Protein AF-A0A4S2GPA4-F1 (afdb_monomer_lite)

pLDDT: mean 85.57, std 10.08, range [42.47, 92.38]

Secondary structure (DSSP, 8-state):
--GGGSHHHHHHHHHHH-HHHHH-HHHHHHHHHHHHSTTGGGS-HHHHHHHTTTTTPPPHHHHHHHHT-

Radius of gyration: 11.16 Å; chains: 1; bounding box: 22×27×26 Å

Sequence (69 aa):
MENLKTIEGKARAVMQENEDARNDDMVLYLALCNLYLKDAGAMPLAQILLNHKELGLPSFESVGRTRRK

Structure (mmCIF, N/CA/C/O backbone):
data_AF-A0A4S2GPA4-F1
#
_entry.id   AF-A0A4S2GPA4-F1
#
loop_
_atom_site.group_PDB
_atom_site.id
_atom_site.type_symbol
_atom_site.label_atom_id
_atom_site.label_alt_id
_atom_site.label_comp_id
_atom_site.label_asym_id
_atom_site.label_entity_id
_atom_site.label_seq_id
_atom_site.pdbx_PDB_ins_code
_atom_site.Cartn_x
_atom_site.Cartn_y
_atom_site.Cartn_z
_atom_site.occupancy
_atom_site.B_iso_or_equiv
_atom_site.auth_seq_id
_atom_site.auth_comp_id
_atom_site.auth_asym_id
_atom_site.auth_atom_id
_atom_site.pdbx_PDB_model_num
ATOM 1 N N . MET A 1 1 ? -11.035 -14.819 12.279 1.00 42.47 1 MET A N 1
ATOM 2 C CA . MET A 1 1 ? -10.579 -14.159 11.029 1.00 42.47 1 MET A CA 1
ATOM 3 C C . MET A 1 1 ? -10.912 -12.659 11.049 1.00 42.47 1 MET A C 1
ATOM 5 O O . MET A 1 1 ? -11.393 -12.109 10.069 1.00 42.47 1 MET A O 1
ATOM 9 N N . GLU A 1 2 ? -10.668 -11.967 12.167 1.00 48.88 2 GLU A N 1
ATOM 10 C CA . GLU A 1 2 ? -11.192 -10.603 12.389 1.00 48.88 2 GLU A CA 1
ATOM 11 C C . GLU A 1 2 ? -10.193 -9.490 12.025 1.00 48.88 2 GLU A C 1
ATOM 13 O O . GLU A 1 2 ? -10.561 -8.320 11.946 1.00 48.88 2 GLU A O 1
ATOM 18 N N . ASN A 1 3 ? -8.939 -9.849 11.724 1.00 49.94 3 ASN A N 1
ATOM 19 C CA . ASN A 1 3 ? -7.853 -8.890 11.507 1.00 49.94 3 ASN A CA 1
ATOM 20 C C . ASN A 1 3 ? -7.788 -8.300 10.087 1.00 49.94 3 ASN A C 1
ATOM 22 O O . ASN A 1 3 ? -7.142 -7.279 9.898 1.00 49.94 3 ASN A O 1
ATOM 26 N N . LEU A 1 4 ? -8.492 -8.858 9.094 1.00 58.75 4 LEU A N 1
ATOM 27 C CA . LEU A 1 4 ? -8.517 -8.308 7.723 1.00 58.75 4 LEU A CA 1
ATOM 28 C C . LEU A 1 4 ? -9.268 -6.968 7.609 1.00 58.75 4 LEU A C 1
ATOM 30 O O . LEU A 1 4 ? -9.247 -6.330 6.558 1.00 58.75 4 LEU A O 1
ATOM 34 N N . LYS A 1 5 ? -9.934 -6.518 8.680 1.00 64.81 5 LYS A N 1
ATOM 35 C CA . LYS A 1 5 ? -10.545 -5.183 8.736 1.00 64.81 5 LYS A CA 1
ATOM 36 C C . LYS A 1 5 ? -9.505 -4.073 8.889 1.00 64.81 5 LYS A C 1
ATOM 38 O O . LYS A 1 5 ? -9.777 -2.944 8.494 1.00 64.81 5 LYS A O 1
ATOM 43 N N . THR A 1 6 ? -8.332 -4.369 9.451 1.00 82.31 6 THR A N 1
ATOM 44 C CA . THR A 1 6 ? -7.300 -3.360 9.709 1.00 82.31 6 THR A CA 1
ATOM 45 C C . THR A 1 6 ? -6.277 -3.311 8.578 1.00 82.31 6 THR A C 1
ATOM 47 O O . THR A 1 6 ? -6.024 -4.305 7.895 1.00 82.31 6 THR A O 1
ATOM 50 N N . ILE A 1 7 ? -5.652 -2.144 8.398 1.00 85.00 7 ILE A N 1
ATOM 51 C CA . ILE A 1 7 ? -4.523 -1.963 7.469 1.00 85.00 7 ILE A CA 1
ATOM 52 C C . ILE A 1 7 ? -3.425 -2.990 7.769 1.00 85.00 7 ILE A C 1
ATOM 54 O O . ILE A 1 7 ? -2.875 -3.580 6.843 1.00 85.00 7 ILE A O 1
ATOM 58 N N . GLU A 1 8 ? -3.162 -3.252 9.054 1.00 86.81 8 GLU A N 1
ATOM 59 C CA . GLU A 1 8 ? -2.121 -4.185 9.481 1.00 86.81 8 GLU A CA 1
ATOM 60 C C . GLU A 1 8 ? -2.405 -5.621 9.023 1.00 86.81 8 GLU A C 1
ATOM 62 O O . GLU A 1 8 ? -1.535 -6.273 8.446 1.00 86.81 8 GLU A O 1
ATOM 67 N N . GLY A 1 9 ? -3.634 -6.107 9.223 1.00 89.00 9 GLY A N 1
ATOM 68 C CA . GLY A 1 9 ? -3.996 -7.459 8.809 1.00 89.00 9 GLY A CA 1
ATOM 69 C C . GLY A 1 9 ? -4.036 -7.626 7.293 1.00 89.00 9 GLY A C 1
ATOM 70 O O . GLY A 1 9 ? -3.569 -8.647 6.794 1.00 89.00 9 GLY A O 1
ATOM 71 N N . LYS A 1 10 ? -4.514 -6.617 6.548 1.00 89.62 10 LYS A N 1
ATOM 72 C CA . LYS A 1 10 ? -4.466 -6.645 5.077 1.00 89.62 10 LYS A CA 1
ATOM 73 C C . LYS A 1 10 ? -3.032 -6.633 4.552 1.00 89.62 10 LYS A C 1
ATOM 75 O O . LYS A 1 10 ? -2.707 -7.421 3.674 1.00 89.62 10 LYS A O 1
ATOM 80 N N . ALA A 1 11 ? -2.162 -5.791 5.107 1.00 89.44 11 ALA A N 1
ATOM 81 C CA . ALA A 1 11 ? -0.763 -5.731 4.692 1.00 89.44 11 ALA A CA 1
ATOM 82 C C . ALA A 1 11 ? -0.022 -7.037 4.997 1.00 89.44 11 ALA A C 1
ATOM 84 O O . ALA A 1 11 ? 0.737 -7.513 4.159 1.00 89.44 11 ALA A O 1
ATOM 85 N N . ARG A 1 12 ? -0.289 -7.669 6.148 1.00 89.25 12 ARG A N 1
ATOM 86 C CA . ARG A 1 12 ? 0.254 -9.000 6.460 1.00 89.25 12 ARG A CA 1
ATOM 87 C C . ARG A 1 12 ? -0.221 -10.079 5.491 1.00 89.25 12 ARG A C 1
ATOM 89 O O . ARG A 1 12 ? 0.593 -10.907 5.105 1.00 89.25 12 ARG A O 1
ATOM 96 N N . ALA A 1 13 ? -1.493 -10.060 5.090 1.00 90.88 13 ALA A N 1
ATOM 97 C CA . ALA A 1 13 ? -2.008 -10.991 4.086 1.00 90.88 13 ALA A CA 1
ATOM 98 C C . ALA A 1 13 ? -1.277 -10.815 2.745 1.00 90.88 13 ALA A C 1
ATOM 100 O O . ALA A 1 13 ? -0.730 -11.779 2.221 1.00 90.88 13 ALA A O 1
ATOM 101 N N . VAL A 1 14 ? -1.137 -9.571 2.269 1.00 91.19 14 VAL A N 1
ATOM 102 C CA . VAL A 1 14 ? -0.390 -9.266 1.037 1.00 91.19 14 VAL A CA 1
ATOM 103 C C . VAL A 1 14 ? 1.057 -9.755 1.118 1.00 91.19 14 VAL A C 1
ATOM 105 O O . VAL A 1 14 ? 1.523 -10.401 0.191 1.00 91.19 14 VAL A O 1
ATOM 108 N N . MET A 1 15 ? 1.765 -9.507 2.224 1.00 90.12 15 MET A N 1
ATOM 109 C CA . MET A 1 15 ? 3.151 -9.975 2.398 1.00 90.12 15 MET A CA 1
ATOM 110 C C . MET A 1 15 ? 3.279 -11.501 2.503 1.00 90.12 15 MET A C 1
ATOM 112 O O . MET A 1 15 ? 4.351 -12.043 2.247 1.00 90.12 15 MET A O 1
ATOM 116 N N . GLN A 1 16 ? 2.224 -12.192 2.942 1.00 89.94 16 GLN A N 1
ATOM 117 C CA . GLN A 1 16 ? 2.203 -13.651 3.034 1.00 89.94 16 GLN A CA 1
ATOM 118 C C . GLN A 1 16 ? 1.952 -14.302 1.670 1.00 89.94 16 GLN A C 1
ATOM 120 O O . GLN A 1 16 ? 2.475 -15.383 1.415 1.00 89.94 16 GLN A O 1
ATOM 125 N N . GLU A 1 17 ? 1.182 -13.644 0.803 1.00 90.25 17 GLU A N 1
ATOM 126 C CA . GLU A 1 17 ? 0.853 -14.133 -0.540 1.00 90.25 17 GLU A CA 1
ATOM 127 C C . GLU A 1 17 ? 1.831 -13.645 -1.621 1.00 90.25 17 GLU A C 1
ATOM 129 O O . GLU A 1 17 ? 1.972 -14.294 -2.655 1.00 90.25 17 GLU A O 1
ATOM 134 N N . ASN A 1 18 ? 2.515 -12.520 -1.397 1.00 88.44 18 ASN A N 1
ATOM 135 C CA . ASN A 1 18 ? 3.413 -11.886 -2.358 1.00 88.44 18 ASN A CA 1
ATOM 136 C C . ASN A 1 18 ? 4.792 -11.611 -1.727 1.00 88.44 18 ASN A C 1
ATOM 138 O O . ASN A 1 18 ? 4.945 -10.738 -0.868 1.00 88.44 18 ASN A O 1
ATOM 142 N N . GLU A 1 19 ? 5.806 -12.350 -2.186 1.00 87.88 19 GLU A N 1
ATOM 143 C CA . GLU A 1 19 ? 7.187 -12.226 -1.706 1.00 87.88 19 GLU A CA 1
ATOM 144 C C . GLU A 1 19 ? 7.830 -10.881 -2.083 1.00 87.88 19 GLU A C 1
ATOM 146 O O . GLU A 1 19 ? 8.565 -10.307 -1.278 1.00 87.88 19 GLU A O 1
ATOM 151 N N . ASP A 1 20 ? 7.503 -10.312 -3.246 1.00 88.44 20 ASP A N 1
ATOM 152 C CA . ASP A 1 20 ? 8.002 -8.994 -3.652 1.00 88.44 20 ASP A CA 1
ATOM 153 C C . ASP A 1 20 ? 7.487 -7.901 -2.708 1.00 88.44 20 ASP A C 1
ATOM 155 O O . ASP A 1 20 ? 8.246 -7.047 -2.247 1.00 88.44 20 ASP A O 1
ATOM 159 N N . ALA A 1 21 ? 6.211 -7.982 -2.318 1.00 89.44 21 ALA A N 1
ATOM 160 C CA . ALA A 1 21 ? 5.613 -7.078 -1.334 1.00 89.44 21 ALA A CA 1
ATOM 161 C C . ALA A 1 21 ? 6.240 -7.218 0.065 1.00 89.44 21 ALA A C 1
ATOM 163 O O . ALA A 1 21 ? 6.178 -6.302 0.884 1.00 89.44 21 ALA A O 1
ATOM 164 N N . ARG A 1 22 ? 6.867 -8.356 0.372 1.00 85.06 22 ARG A N 1
ATOM 165 C CA . ARG A 1 22 ? 7.595 -8.532 1.632 1.00 85.06 22 ARG A CA 1
ATOM 166 C C . ARG A 1 22 ? 8.896 -7.728 1.652 1.00 85.06 22 ARG A C 1
ATOM 168 O O . ARG A 1 22 ? 9.280 -7.215 2.704 1.00 85.06 22 ARG A O 1
ATOM 175 N N . ASN A 1 23 ? 9.552 -7.595 0.503 1.00 87.62 23 ASN A N 1
ATOM 176 C CA . ASN A 1 23 ? 10.871 -6.973 0.386 1.00 87.62 23 ASN A CA 1
ATOM 177 C C . ASN A 1 23 ? 10.812 -5.501 -0.054 1.00 87.62 23 ASN A C 1
ATOM 179 O O . ASN A 1 23 ? 11.704 -4.724 0.295 1.00 87.62 23 ASN A O 1
ATOM 183 N N . ASP A 1 24 ? 9.731 -5.078 -0.709 1.00 89.56 24 ASP A N 1
ATOM 184 C CA . ASP A 1 24 ? 9.584 -3.739 -1.277 1.00 89.56 24 ASP A CA 1
ATOM 185 C C . ASP A 1 24 ? 8.335 -3.011 -0.738 1.00 89.56 24 ASP A C 1
ATOM 187 O O . ASP A 1 24 ? 7.197 -3.457 -0.901 1.00 89.56 24 ASP A O 1
ATOM 191 N N . ASP A 1 25 ? 8.550 -1.862 -0.080 1.00 88.88 25 ASP A N 1
ATOM 192 C CA . ASP A 1 25 ? 7.466 -1.042 0.485 1.00 88.88 25 ASP A CA 1
ATOM 193 C C . ASP A 1 25 ? 6.527 -0.491 -0.600 1.00 88.88 25 ASP A C 1
ATOM 195 O O . ASP A 1 25 ? 5.334 -0.332 -0.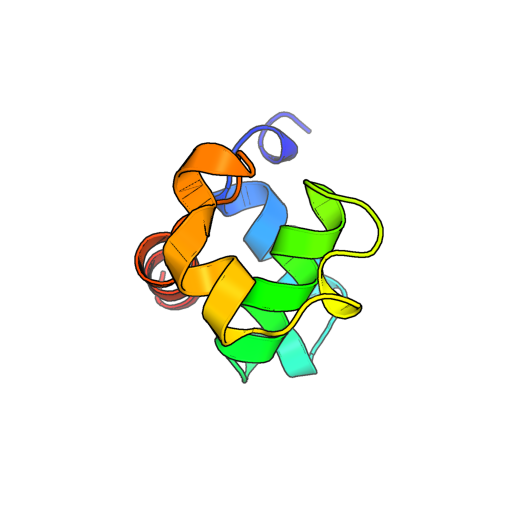347 1.00 88.88 25 ASP A O 1
ATOM 199 N N . MET A 1 26 ? 7.031 -0.179 -1.798 1.00 90.12 26 MET A N 1
ATOM 200 C CA . MET A 1 26 ? 6.201 0.319 -2.895 1.00 90.12 26 MET A CA 1
ATOM 201 C C . MET A 1 26 ? 5.340 -0.781 -3.495 1.00 90.12 26 MET A C 1
ATOM 203 O O . MET A 1 26 ? 4.158 -0.541 -3.748 1.00 90.12 26 MET A O 1
ATOM 207 N N . VAL A 1 27 ? 5.889 -1.984 -3.670 1.00 91.44 27 VAL A N 1
ATOM 208 C CA . VAL A 1 27 ? 5.107 -3.143 -4.127 1.00 91.44 27 VAL A CA 1
ATOM 209 C C . VAL A 1 27 ? 4.011 -3.464 -3.115 1.00 91.44 27 VAL A C 1
ATOM 211 O O . VAL A 1 27 ? 2.846 -3.607 -3.495 1.00 91.44 27 VAL A O 1
ATOM 214 N N . LEU A 1 28 ? 4.350 -3.483 -1.822 1.00 91.94 28 LEU A N 1
ATOM 215 C CA . LEU A 1 28 ? 3.374 -3.654 -0.749 1.00 91.94 28 LEU A CA 1
ATOM 216 C C . LEU A 1 28 ? 2.292 -2.580 -0.788 1.00 91.94 28 LEU A C 1
ATOM 218 O O . LEU A 1 28 ? 1.107 -2.895 -0.703 1.00 91.94 28 LEU A O 1
ATOM 222 N N . TYR A 1 29 ? 2.692 -1.317 -0.920 1.00 92.38 29 TYR A N 1
ATOM 223 C CA . TYR A 1 29 ? 1.769 -0.195 -0.935 1.00 92.38 29 TYR A CA 1
ATOM 224 C C . TYR A 1 29 ? 0.788 -0.274 -2.103 1.00 92.38 29 TYR A C 1
ATOM 226 O O . TYR A 1 29 ? -0.416 -0.173 -1.888 1.00 92.38 29 TYR A O 1
ATOM 234 N N . LEU A 1 30 ? 1.274 -0.519 -3.321 1.00 91.44 30 LEU A N 1
ATOM 235 C CA . LEU A 1 30 ? 0.435 -0.634 -4.515 1.00 91.44 30 LEU A CA 1
ATOM 236 C C . LEU A 1 30 ? -0.515 -1.830 -4.444 1.00 91.44 30 LEU A C 1
ATOM 238 O O . LEU A 1 30 ? -1.705 -1.687 -4.730 1.00 91.44 30 LEU A O 1
ATOM 242 N N . ALA A 1 31 ? -0.016 -2.995 -4.023 1.00 91.31 31 ALA A N 1
ATOM 243 C CA . ALA A 1 31 ? -0.844 -4.179 -3.830 1.00 91.31 31 ALA A CA 1
ATOM 244 C C . ALA A 1 31 ? -1.940 -3.919 -2.788 1.00 91.31 31 ALA A C 1
ATOM 246 O O . ALA A 1 31 ? -3.100 -4.266 -3.005 1.00 91.31 31 ALA A O 1
ATOM 247 N N . LEU A 1 32 ? -1.600 -3.230 -1.696 1.00 91.00 32 LEU A N 1
ATOM 248 C CA . LEU A 1 32 ? -2.562 -2.839 -0.679 1.00 91.00 32 LEU A CA 1
ATOM 249 C C . LEU A 1 32 ? -3.582 -1.830 -1.221 1.00 91.00 32 LEU A C 1
ATOM 251 O O . LEU A 1 32 ? -4.773 -2.004 -0.986 1.00 91.00 32 LEU A O 1
ATOM 255 N N . CYS A 1 33 ? -3.152 -0.811 -1.968 1.00 91.31 33 CYS A N 1
AT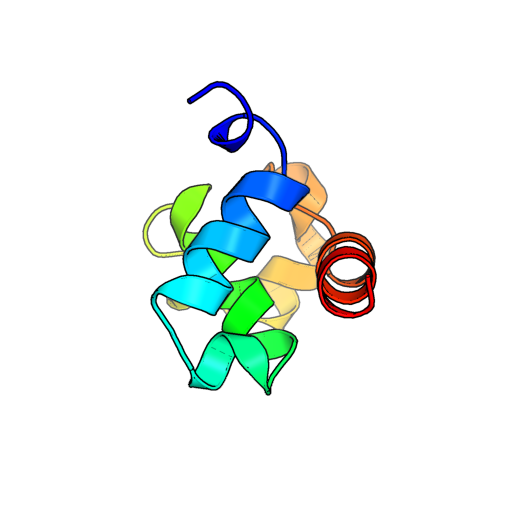OM 256 C CA . CYS A 1 33 ? -4.040 0.160 -2.608 1.00 91.31 33 CYS A CA 1
ATOM 257 C C . CYS A 1 33 ? -5.043 -0.520 -3.546 1.00 91.31 33 CYS A C 1
ATOM 259 O O . CYS A 1 33 ? -6.223 -0.182 -3.495 1.00 91.31 33 CYS A O 1
ATOM 261 N N . ASN A 1 34 ? -4.613 -1.529 -4.310 1.00 90.19 34 ASN A N 1
ATOM 262 C CA . ASN A 1 34 ? -5.494 -2.319 -5.176 1.00 90.19 34 ASN A CA 1
ATOM 263 C C . ASN A 1 34 ? -6.595 -3.080 -4.407 1.00 90.19 34 ASN A C 1
ATOM 265 O O . ASN A 1 34 ? -7.637 -3.384 -4.984 1.00 90.19 34 ASN A O 1
ATOM 269 N N . LEU A 1 35 ? -6.411 -3.360 -3.107 1.00 88.88 35 LEU A N 1
ATOM 270 C CA . LEU A 1 35 ? -7.459 -3.947 -2.256 1.00 88.88 35 LEU A CA 1
ATOM 271 C C . LEU A 1 35 ? -8.538 -2.938 -1.834 1.00 88.88 35 LEU A C 1
ATOM 273 O O . LEU A 1 35 ? -9.634 -3.347 -1.452 1.00 88.88 35 LEU A O 1
ATOM 277 N N . TYR A 1 36 ? -8.220 -1.641 -1.819 1.00 86.94 36 TYR A N 1
ATOM 278 C CA . TYR A 1 36 ? -9.160 -0.571 -1.456 1.00 86.94 36 TYR A CA 1
ATOM 279 C C . TYR A 1 36 ? -9.814 0.053 -2.688 1.00 86.94 36 TYR A C 1
ATOM 281 O O . TYR A 1 36 ? -10.995 0.388 -2.652 1.00 86.94 36 TYR A O 1
ATOM 289 N N . LEU A 1 37 ? -9.055 0.181 -3.773 1.00 86.19 37 LEU A N 1
ATOM 290 C CA . LEU A 1 37 ? -9.496 0.752 -5.030 1.00 86.19 37 LEU A CA 1
ATOM 291 C C . LEU A 1 37 ? -9.050 -0.164 -6.164 1.00 86.19 37 LEU A C 1
ATOM 293 O O . LEU A 1 37 ? -7.856 -0.321 -6.415 1.00 86.19 37 LEU A O 1
ATOM 297 N N . LYS A 1 38 ? -10.021 -0.767 -6.852 1.00 83.88 38 LYS A N 1
ATOM 298 C CA . LYS A 1 38 ? -9.743 -1.597 -8.022 1.00 83.88 38 LYS A CA 1
ATOM 299 C C . LYS A 1 38 ? -9.008 -0.747 -9.065 1.00 83.88 38 LYS A C 1
ATOM 301 O O . LYS A 1 38 ? -9.411 0.386 -9.313 1.00 83.88 38 LYS A O 1
ATOM 306 N N . ASP A 1 39 ? -7.930 -1.287 -9.627 1.00 80.75 39 ASP A N 1
ATOM 307 C CA . ASP A 1 39 ? -7.088 -0.613 -10.624 1.00 80.75 39 ASP A CA 1
ATOM 308 C C . ASP A 1 39 ? -6.332 0.627 -10.104 1.00 80.75 39 ASP A C 1
ATOM 310 O O . ASP A 1 39 ? -5.929 1.482 -10.892 1.00 80.75 39 ASP A O 1
ATOM 314 N N . ALA A 1 40 ? -6.051 0.719 -8.796 1.00 83.88 40 ALA A N 1
ATOM 315 C CA . ALA A 1 40 ? -5.172 1.765 -8.264 1.00 83.88 40 ALA A CA 1
ATOM 316 C C . ALA A 1 40 ? -3.817 1.795 -8.996 1.00 83.88 40 ALA A C 1
ATOM 318 O O . ALA A 1 40 ? -3.304 2.869 -9.286 1.00 83.88 40 ALA A O 1
ATOM 319 N N . GLY A 1 41 ? -3.282 0.631 -9.379 1.00 78.88 41 GLY A N 1
ATOM 320 C CA . GLY A 1 41 ? -2.050 0.518 -10.169 1.00 78.88 41 GLY A CA 1
ATOM 321 C C . GLY A 1 41 ? -2.111 1.092 -11.594 1.00 78.88 41 GLY A C 1
ATOM 322 O O . GLY A 1 41 ? -1.061 1.251 -12.209 1.00 78.88 41 GLY A O 1
ATOM 323 N N . ALA A 1 42 ? -3.295 1.417 -12.125 1.00 86.12 42 ALA A N 1
ATOM 324 C CA . ALA A 1 42 ? -3.435 2.102 -13.412 1.00 86.12 42 ALA A CA 1
ATOM 325 C C . ALA A 1 42 ? -3.236 3.625 -13.294 1.00 86.12 42 ALA A C 1
ATOM 327 O O . ALA A 1 42 ? -3.007 4.301 -14.298 1.00 86.12 42 ALA A O 1
ATOM 328 N N . MET A 1 43 ? -3.317 4.176 -12.077 1.00 88.50 43 MET A N 1
ATOM 329 C CA . MET A 1 43 ? -3.035 5.584 -11.820 1.00 88.50 43 MET A CA 1
ATOM 330 C C . MET A 1 43 ? -1.537 5.834 -11.605 1.00 88.50 43 MET A C 1
ATOM 332 O O . MET A 1 43 ? -0.817 4.961 -11.114 1.00 88.50 43 MET A O 1
ATOM 336 N N . PRO A 1 44 ? -1.048 7.054 -11.896 1.00 90.06 44 PRO A N 1
ATOM 337 C CA . PRO A 1 44 ? 0.322 7.425 -11.579 1.00 90.06 44 PRO A CA 1
ATOM 338 C C . PRO A 1 44 ? 0.554 7.326 -10.072 1.00 90.06 44 PRO A C 1
ATOM 340 O O . PRO A 1 44 ? -0.197 7.910 -9.289 1.00 90.06 44 PRO A O 1
ATOM 343 N N . LEU A 1 45 ? 1.641 6.676 -9.654 1.00 87.00 45 LEU A N 1
ATOM 344 C CA . LEU A 1 45 ? 1.967 6.517 -8.234 1.00 87.00 45 LEU A CA 1
ATOM 345 C C . LEU A 1 45 ? 1.993 7.859 -7.479 1.00 87.00 45 LEU A C 1
ATOM 347 O O . LEU A 1 45 ? 1.512 7.950 -6.353 1.00 87.00 45 LEU A O 1
ATOM 351 N N . ALA A 1 46 ? 2.495 8.919 -8.117 1.00 90.44 46 ALA A N 1
ATOM 352 C CA . ALA A 1 46 ? 2.503 10.263 -7.544 1.00 90.44 46 ALA A CA 1
ATOM 353 C C . ALA A 1 46 ? 1.090 10.774 -7.204 1.00 90.44 46 ALA A C 1
ATOM 355 O O . ALA A 1 46 ? 0.902 11.389 -6.158 1.00 90.44 46 ALA A O 1
ATOM 356 N N . GLN A 1 47 ? 0.090 10.483 -8.045 1.00 90.81 47 GLN A N 1
ATOM 357 C CA . GLN A 1 47 ? -1.306 10.839 -7.775 1.00 90.81 47 GLN A CA 1
ATOM 358 C C . GLN A 1 47 ? -1.879 10.027 -6.617 1.00 90.81 47 GLN A C 1
ATOM 360 O O . GLN A 1 47 ? -2.576 10.586 -5.777 1.00 90.81 47 GLN A O 1
ATOM 365 N N . ILE A 1 48 ? -1.550 8.736 -6.538 1.00 91.06 48 ILE A N 1
ATOM 366 C CA . ILE A 1 48 ? -1.978 7.874 -5.430 1.00 91.06 48 ILE A CA 1
ATOM 367 C C . ILE A 1 48 ? -1.421 8.409 -4.110 1.00 91.06 48 ILE A C 1
ATOM 369 O O . ILE A 1 48 ? -2.174 8.599 -3.162 1.00 91.06 48 ILE A O 1
ATOM 373 N N . LEU A 1 49 ? -0.119 8.702 -4.053 1.00 90.56 49 LEU A N 1
ATOM 374 C CA . LEU A 1 49 ? 0.539 9.202 -2.845 1.00 90.56 49 LEU A CA 1
ATOM 375 C C . LEU A 1 49 ? -0.002 10.573 -2.420 1.00 90.56 49 LEU A C 1
ATOM 377 O O . LEU A 1 49 ? -0.265 10.789 -1.234 1.00 90.56 49 LEU A O 1
ATOM 381 N N . LEU A 1 50 ? -0.202 11.483 -3.377 1.00 91.94 50 LEU A N 1
ATOM 382 C CA . LEU A 1 50 ? -0.703 12.830 -3.107 1.00 91.94 50 LEU A CA 1
ATOM 383 C C . LEU A 1 50 ? -2.166 12.813 -2.640 1.00 91.94 50 LEU A C 1
ATOM 385 O O . LEU A 1 50 ? -2.495 13.449 -1.640 1.00 91.94 50 LEU A O 1
ATOM 389 N N . ASN A 1 51 ? -3.014 12.025 -3.305 1.00 91.62 51 ASN A N 1
ATOM 390 C CA . ASN A 1 51 ? -4.465 12.031 -3.104 1.00 91.62 51 ASN A CA 1
ATOM 391 C C . ASN A 1 51 ? -4.965 10.854 -2.250 1.00 91.62 51 ASN A C 1
ATOM 393 O O . ASN A 1 51 ? -6.169 10.615 -2.185 1.00 91.62 51 ASN A O 1
ATOM 397 N N . HIS A 1 52 ? -4.077 10.105 -1.580 1.00 90.44 52 HIS A N 1
ATOM 398 C CA . HIS A 1 52 ? -4.437 8.878 -0.853 1.00 90.44 52 HIS A CA 1
ATOM 399 C C . HIS A 1 52 ? -5.627 9.070 0.098 1.00 90.44 52 HIS A C 1
ATOM 401 O O . HIS A 1 52 ? -6.504 8.217 0.158 1.00 90.44 52 HIS A O 1
ATOM 407 N N . LYS A 1 53 ? -5.710 10.212 0.793 1.00 89.81 53 LYS A N 1
ATOM 408 C CA . LYS A 1 53 ? -6.824 10.520 1.703 1.00 89.81 53 LYS A CA 1
ATOM 409 C C . LYS A 1 53 ? -8.160 10.640 0.977 1.00 89.81 53 LYS A C 1
ATOM 411 O O . LYS A 1 53 ? -9.153 10.099 1.449 1.00 89.81 53 LYS A O 1
ATOM 416 N N . GLU A 1 54 ? -8.175 11.338 -0.154 1.00 90.50 54 GLU A N 1
ATOM 417 C CA . GLU A 1 54 ? -9.382 11.546 -0.962 1.00 90.50 54 GLU A CA 1
ATOM 418 C C . GLU A 1 54 ? -9.834 10.246 -1.633 1.00 90.50 54 GLU A C 1
ATOM 420 O O . GLU A 1 54 ? -11.026 9.994 -1.769 1.00 90.50 54 GLU A O 1
ATOM 425 N N . LEU A 1 55 ? -8.877 9.382 -1.978 1.00 88.25 55 LEU A N 1
ATOM 426 C CA . LEU A 1 55 ? -9.123 8.056 -2.542 1.00 88.25 55 LEU A CA 1
ATOM 427 C C . LEU A 1 55 ? -9.494 6.999 -1.481 1.00 88.25 55 LEU A C 1
ATOM 429 O O . LEU A 1 55 ? -9.727 5.843 -1.830 1.00 88.25 55 LEU A O 1
ATOM 433 N N . GLY A 1 56 ? -9.523 7.354 -0.189 1.00 88.31 56 GLY A N 1
ATOM 434 C CA . GLY A 1 56 ? -9.783 6.408 0.905 1.00 88.31 56 GLY A CA 1
ATOM 435 C C . GLY A 1 56 ? -8.677 5.361 1.099 1.00 88.31 56 GLY A C 1
ATOM 436 O O . GLY A 1 56 ? -8.916 4.289 1.657 1.00 88.31 56 GLY A O 1
ATOM 437 N N . LEU A 1 57 ? -7.469 5.660 0.624 1.00 90.94 57 LEU A N 1
ATOM 438 C CA . LEU A 1 57 ? -6.298 4.794 0.662 1.00 90.94 57 LEU A CA 1
ATOM 439 C C . LEU A 1 57 ? -5.455 5.047 1.922 1.00 90.94 57 LEU A C 1
ATOM 441 O O . LEU A 1 57 ? -5.412 6.162 2.452 1.00 90.94 57 LEU A O 1
ATOM 445 N N . PRO A 1 58 ? -4.731 4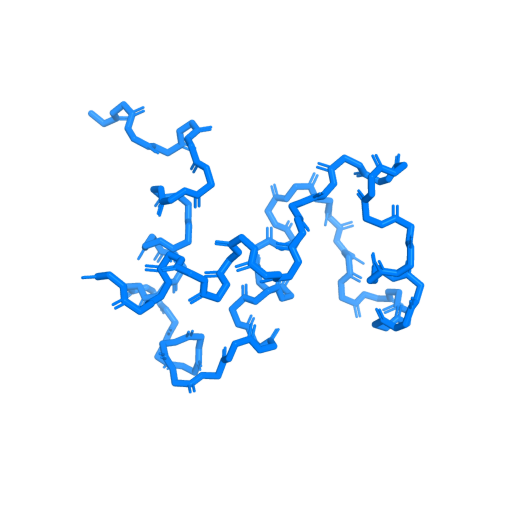.024 2.405 1.00 90.75 58 PRO A N 1
ATOM 446 C CA . PRO A 1 58 ? -3.798 4.196 3.509 1.00 90.75 58 PRO A CA 1
ATOM 447 C C . PRO A 1 58 ? -2.629 5.110 3.115 1.00 90.75 58 PRO A C 1
ATOM 449 O O . PRO A 1 58 ? -2.265 5.226 1.942 1.00 90.75 58 PRO A O 1
ATOM 452 N N . SER A 1 59 ? -2.003 5.744 4.108 1.00 91.31 59 SER A N 1
ATOM 453 C CA . SER A 1 59 ? -0.756 6.474 3.882 1.00 91.31 59 SER A CA 1
ATOM 454 C C . SER A 1 59 ? 0.407 5.498 3.696 1.00 91.31 59 SER A C 1
ATOM 456 O O . SER A 1 59 ? 0.457 4.436 4.325 1.00 91.31 59 SER A O 1
ATOM 458 N N . PHE A 1 60 ? 1.367 5.876 2.855 1.00 90.94 60 PHE A N 1
ATOM 459 C CA . PHE A 1 60 ? 2.560 5.067 2.603 1.00 90.94 60 PHE A CA 1
ATOM 460 C C . PHE A 1 60 ? 3.344 4.770 3.889 1.00 90.94 60 PHE A C 1
ATOM 462 O O . PHE A 1 60 ? 3.702 3.624 4.158 1.00 90.94 60 PHE A O 1
ATOM 469 N N . GLU A 1 61 ? 3.531 5.779 4.744 1.00 89.81 61 GLU A N 1
ATOM 470 C CA . GLU A 1 61 ? 4.238 5.607 6.016 1.00 89.81 61 GLU A CA 1
ATOM 471 C C . GLU A 1 61 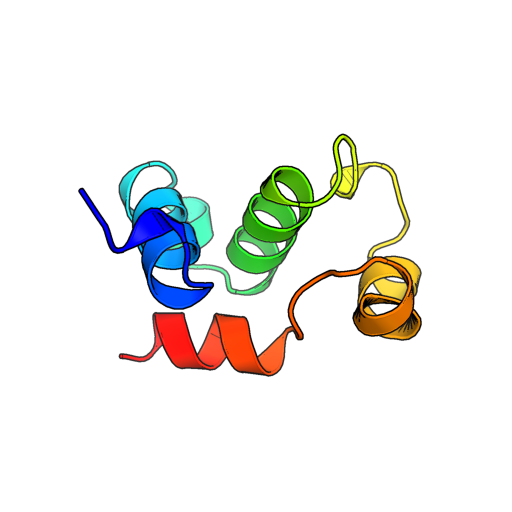? 3.557 4.603 6.952 1.00 89.81 61 GLU A C 1
ATOM 473 O O . GLU A 1 61 ? 4.240 3.818 7.612 1.00 89.81 61 GLU A O 1
ATOM 478 N N . SER A 1 62 ? 2.221 4.598 7.022 1.00 87.62 62 SER A N 1
ATOM 479 C CA . SER A 1 62 ? 1.495 3.638 7.857 1.00 87.62 62 SER A CA 1
ATOM 480 C C . SER A 1 62 ? 1.726 2.201 7.393 1.00 87.62 62 SER A C 1
ATOM 482 O O . SER A 1 62 ? 1.919 1.322 8.231 1.00 87.62 62 SER A O 1
ATOM 484 N N . VAL A 1 63 ? 1.769 1.970 6.078 1.00 89.00 63 VAL A N 1
ATOM 485 C CA . VAL A 1 63 ? 2.047 0.649 5.496 1.00 89.00 63 VAL A CA 1
ATOM 486 C C . VAL A 1 63 ? 3.489 0.218 5.774 1.00 89.00 63 VAL A C 1
ATOM 488 O O . VAL A 1 63 ? 3.710 -0.882 6.283 1.00 89.00 63 VAL A O 1
ATOM 491 N N . GLY A 1 64 ? 4.463 1.106 5.554 1.00 86.81 64 GLY A N 1
ATOM 492 C CA . GLY A 1 64 ? 5.871 0.813 5.838 1.00 86.81 64 GLY A CA 1
ATOM 493 C C . GLY A 1 64 ? 6.139 0.524 7.321 1.00 86.81 64 GLY A C 1
ATOM 494 O O . GLY A 1 64 ? 6.946 -0.344 7.658 1.00 86.81 64 GLY A O 1
ATOM 495 N N . ARG A 1 65 ? 5.416 1.183 8.240 1.00 85.12 65 ARG A N 1
ATOM 496 C CA . ARG A 1 65 ? 5.480 0.871 9.680 1.00 85.12 65 ARG A CA 1
ATOM 497 C C . ARG A 1 65 ? 4.955 -0.521 10.002 1.00 85.12 65 ARG A C 1
ATOM 499 O O . ARG A 1 65 ? 5.536 -1.182 10.856 1.00 85.12 65 ARG A O 1
ATOM 506 N N . THR A 1 66 ? 3.884 -0.963 9.347 1.00 82.44 66 THR A N 1
ATOM 507 C CA . THR A 1 66 ? 3.371 -2.326 9.523 1.00 82.44 66 THR A CA 1
ATOM 508 C C . THR A 1 66 ? 4.396 -3.371 9.098 1.00 82.44 66 THR A C 1
ATOM 510 O O . THR A 1 66 ? 4.542 -4.368 9.792 1.00 82.44 66 THR A O 1
ATOM 513 N N . ARG A 1 67 ? 5.126 -3.144 8.002 1.00 79.38 67 ARG 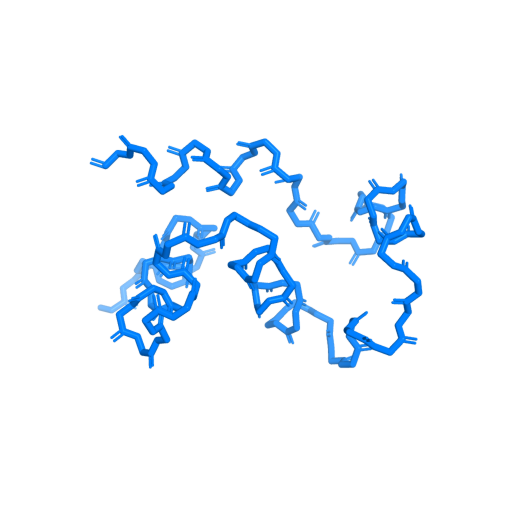A N 1
ATOM 514 C CA . ARG A 1 67 ? 6.146 -4.089 7.526 1.00 79.38 67 ARG A CA 1
ATOM 515 C C . ARG A 1 67 ? 7.306 -4.268 8.509 1.00 79.38 67 ARG A C 1
ATOM 517 O O . ARG A 1 67 ? 7.841 -5.360 8.638 1.00 79.38 67 ARG A O 1
ATOM 524 N N . ARG A 1 68 ? 7.706 -3.196 9.196 1.00 78.56 68 ARG A N 1
ATOM 525 C CA . ARG A 1 68 ? 8.836 -3.203 10.144 1.00 78.56 68 ARG A CA 1
ATOM 526 C C . ARG A 1 68 ? 8.512 -3.831 11.507 1.00 78.56 68 ARG A C 1
ATOM 528 O O . ARG A 1 68 ? 9.407 -3.892 12.345 1.00 78.56 68 ARG A O 1
ATOM 535 N N . LYS A 1 69 ? 7.259 -4.225 11.749 1.00 71.50 69 LYS A N 1
ATOM 536 C CA . LYS A 1 69 ? 6.803 -4.871 12.987 1.00 71.50 69 LYS A CA 1
ATOM 537 C C . LYS A 1 69 ? 6.739 -6.385 12.843 1.00 71.50 69 LYS A C 1
ATOM 539 O O . LYS A 1 69 ? 7.235 -7.052 13.770 1.00 71.50 69 LYS A O 1
#

Foldseek 3Di:
DPQCVDLLSVLVVCVVVDVVSLVDLVVSQQVQLCVQPPPSVVDDPVCCQVCVVVSV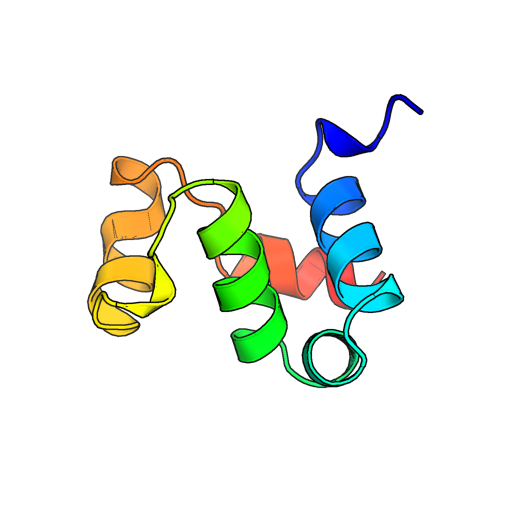HDHSVVSVVSSVD